Protein AF-A0A538RQJ0-F1 (afdb_monomer_lite)

Structure (mmCIF, N/CA/C/O backbone):
data_AF-A0A538RQJ0-F1
#
_entry.id   AF-A0A538RQJ0-F1
#
loop_
_atom_site.group_PDB
_atom_site.id
_atom_site.type_symbol
_atom_site.label_atom_id
_atom_site.label_alt_id
_atom_site.label_comp_id
_atom_site.label_asym_id
_atom_site.label_entity_id
_atom_site.label_seq_id
_atom_site.pdbx_PDB_ins_code
_atom_site.Cartn_x
_atom_site.Cartn_y
_atom_site.Cartn_z
_atom_site.occupancy
_atom_site.B_iso_or_equiv
_atom_site.auth_seq_id
_atom_site.auth_comp_id
_atom_site.auth_asym_id
_atom_site.auth_atom_id
_atom_site.pdbx_PDB_model_num
ATOM 1 N N . MET A 1 1 ? 18.557 16.402 2.594 1.00 47.88 1 MET A N 1
ATOM 2 C CA . MET A 1 1 ? 18.299 16.102 1.166 1.00 47.88 1 MET A CA 1
ATOM 3 C C . MET A 1 1 ? 19.485 15.383 0.516 1.00 47.88 1 MET A C 1
ATOM 5 O O . MET A 1 1 ? 19.267 14.384 -0.155 1.00 47.88 1 MET A O 1
ATOM 9 N N . GLU A 1 2 ? 20.733 15.790 0.782 1.00 45.69 2 GLU A N 1
ATOM 10 C CA . GLU A 1 2 ? 21.943 15.095 0.288 1.00 45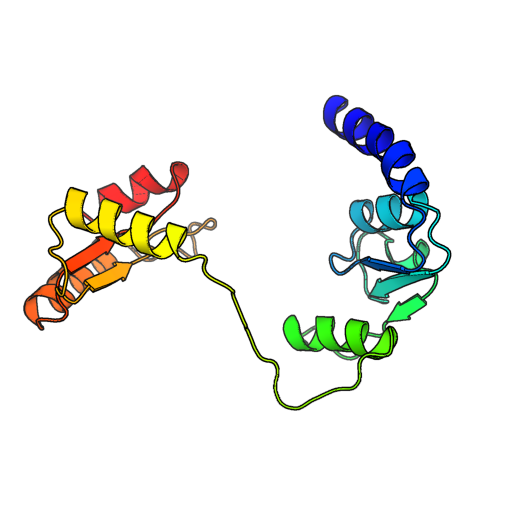.69 2 GLU A CA 1
ATOM 11 C C . GLU A 1 2 ? 22.110 13.649 0.794 1.00 45.69 2 GLU A C 1
ATOM 13 O O . GLU A 1 2 ? 22.572 12.784 0.050 1.00 45.69 2 GLU A O 1
ATOM 18 N N . SER A 1 3 ? 21.684 13.352 2.028 1.00 57.22 3 SER A N 1
ATOM 19 C CA . SER A 1 3 ? 21.732 11.992 2.592 1.00 57.22 3 SER A CA 1
ATOM 20 C C . SER A 1 3 ? 20.846 11.001 1.830 1.00 57.22 3 SER A C 1
ATOM 22 O O . SER A 1 3 ? 21.192 9.830 1.692 1.00 57.22 3 SER A O 1
ATOM 24 N N . THR A 1 4 ? 19.726 11.476 1.280 1.00 65.38 4 THR A N 1
ATOM 25 C CA . THR A 1 4 ? 18.752 10.650 0.562 1.00 65.38 4 THR A CA 1
ATOM 26 C C . THR A 1 4 ? 19.262 10.232 -0.814 1.00 65.38 4 THR A C 1
ATOM 28 O O . THR A 1 4 ? 19.028 9.098 -1.215 1.00 65.38 4 THR A O 1
ATOM 31 N N . LEU A 1 5 ? 19.976 11.113 -1.523 1.00 67.25 5 LEU A N 1
ATOM 32 C CA . LEU A 1 5 ? 20.556 10.810 -2.838 1.00 67.25 5 LEU A CA 1
ATOM 33 C C . LEU A 1 5 ? 21.787 9.905 -2.723 1.00 67.25 5 LEU A C 1
ATOM 35 O O . LEU A 1 5 ? 21.907 8.954 -3.489 1.00 67.25 5 LEU A O 1
ATOM 39 N N . LYS A 1 6 ? 22.664 10.146 -1.737 1.00 70.12 6 LYS A N 1
ATOM 40 C CA . LYS A 1 6 ? 23.825 9.277 -1.481 1.00 70.12 6 LYS A CA 1
ATOM 41 C C . LYS A 1 6 ? 23.407 7.864 -1.072 1.00 70.12 6 LYS A C 1
ATOM 43 O O . LYS A 1 6 ? 23.930 6.911 -1.634 1.00 70.12 6 LYS A O 1
ATOM 48 N N . GLY A 1 7 ? 22.428 7.731 -0.170 1.00 75.31 7 GLY A N 1
ATOM 49 C CA . GLY A 1 7 ? 21.884 6.423 0.220 1.00 75.31 7 GLY A CA 1
ATOM 50 C C . GLY A 1 7 ? 21.151 5.704 -0.919 1.00 75.31 7 GLY A C 1
ATOM 51 O O . GLY A 1 7 ? 21.161 4.482 -1.006 1.00 75.31 7 GLY A O 1
ATOM 52 N N . TRP A 1 8 ? 20.538 6.464 -1.826 1.00 74.94 8 TRP A N 1
ATOM 53 C CA . TRP A 1 8 ? 19.861 5.935 -3.010 1.00 74.94 8 TRP A CA 1
ATOM 54 C C . TRP A 1 8 ? 20.852 5.428 -4.067 1.00 74.94 8 TRP A C 1
ATOM 56 O O . TRP A 1 8 ? 20.686 4.329 -4.585 1.00 74.94 8 TRP A O 1
ATOM 66 N N . LEU A 1 9 ? 21.926 6.179 -4.333 1.00 75.12 9 LEU A N 1
ATOM 67 C CA . LEU A 1 9 ? 22.994 5.754 -5.242 1.00 75.12 9 LEU A CA 1
ATOM 68 C C . LEU A 1 9 ? 23.815 4.590 -4.675 1.00 75.12 9 LEU A C 1
ATOM 70 O O . LEU A 1 9 ? 24.226 3.718 -5.436 1.00 75.12 9 LEU A O 1
ATOM 74 N N . SER A 1 10 ? 24.027 4.530 -3.356 1.00 82.00 10 SER A N 1
ATOM 75 C CA . SER A 1 10 ? 24.782 3.431 -2.741 1.00 82.00 10 SER A CA 1
ATOM 76 C C . SER A 1 10 ? 24.089 2.074 -2.868 1.00 82.00 10 SER A C 1
ATOM 78 O O . SER A 1 10 ? 24.755 1.052 -2.772 1.00 82.00 10 SER A O 1
ATOM 80 N N . GLN A 1 11 ? 22.773 2.045 -3.104 1.00 86.00 11 GLN A N 1
ATOM 81 C CA . GLN A 1 11 ? 22.030 0.802 -3.332 1.00 86.00 11 GLN A CA 1
ATOM 82 C C . GLN A 1 11 ? 22.159 0.277 -4.768 1.00 86.00 11 GLN A C 1
ATOM 84 O O . GLN A 1 11 ? 21.868 -0.890 -5.017 1.00 86.00 11 GLN A O 1
ATOM 89 N N . VAL A 1 12 ? 22.621 1.098 -5.718 1.00 89.69 12 VAL A N 1
ATOM 90 C CA . VAL A 1 12 ? 22.726 0.704 -7.133 1.00 89.69 12 VAL A CA 1
ATOM 91 C C . VAL A 1 12 ? 23.694 -0.462 -7.324 1.00 89.69 12 VAL A C 1
ATOM 93 O O . VAL A 1 12 ? 23.410 -1.363 -8.108 1.00 89.69 12 VAL A O 1
ATOM 96 N N . SER A 1 13 ? 24.822 -0.475 -6.606 1.00 89.25 13 SER A N 1
ATOM 97 C CA . SER A 1 13 ? 25.786 -1.579 -6.680 1.00 89.25 13 SER A CA 1
ATOM 98 C C . SER A 1 13 ? 25.176 -2.896 -6.204 1.00 89.25 13 SER A C 1
ATOM 100 O O . SER A 1 13 ? 25.327 -3.906 -6.886 1.00 89.25 13 SER A O 1
ATOM 102 N N . SER A 1 14 ? 24.439 -2.876 -5.090 1.00 92.38 14 SER A N 1
ATOM 103 C CA . SER A 1 14 ? 23.715 -4.044 -4.580 1.00 92.38 14 SER A CA 1
ATOM 104 C C . SER A 1 14 ? 22.659 -4.524 -5.574 1.00 92.38 14 SER A C 1
ATOM 106 O O . SER A 1 14 ? 22.634 -5.700 -5.906 1.00 92.38 14 SER A O 1
ATOM 108 N N . LEU A 1 15 ? 21.850 -3.620 -6.134 1.00 92.75 15 LEU A N 1
ATOM 109 C CA . LEU A 1 15 ? 20.816 -3.986 -7.110 1.00 92.75 15 LEU A CA 1
ATOM 110 C C . LEU A 1 15 ? 21.393 -4.573 -8.404 1.00 92.75 15 LEU A C 1
ATOM 112 O O . LEU A 1 15 ? 20.817 -5.498 -8.966 1.00 92.75 15 LEU A O 1
ATOM 116 N N . ARG A 1 16 ? 22.539 -4.064 -8.870 1.00 94.00 16 ARG A N 1
ATOM 117 C CA . ARG A 1 16 ? 23.250 -4.634 -10.026 1.00 94.00 16 ARG A CA 1
ATOM 118 C C . ARG A 1 16 ? 23.814 -6.021 -9.745 1.00 94.00 16 ARG A C 1
ATOM 120 O O . ARG A 1 16 ? 23.900 -6.833 -10.664 1.00 94.00 16 ARG A O 1
ATOM 127 N N . ALA A 1 17 ? 24.222 -6.286 -8.505 1.00 95.06 17 ALA A N 1
ATOM 128 C CA . ALA A 1 17 ? 24.752 -7.586 -8.111 1.00 95.06 17 ALA A CA 1
ATOM 129 C C . ALA A 1 17 ? 23.680 -8.688 -8.154 1.00 95.06 17 ALA A C 1
ATOM 131 O O . ALA A 1 17 ? 24.015 -9.821 -8.488 1.00 95.06 17 ALA A O 1
ATOM 132 N N . GLU A 1 18 ? 22.412 -8.343 -7.907 1.00 95.69 18 GLU A N 1
ATOM 133 C CA . GLU A 1 18 ? 21.277 -9.278 -7.972 1.00 95.69 18 GLU A CA 1
ATOM 134 C C . GLU A 1 18 ? 20.959 -9.766 -9.395 1.00 95.69 18 GLU A C 1
ATOM 136 O O . GLU A 1 18 ? 20.382 -10.836 -9.557 1.00 95.69 18 GLU A O 1
ATOM 141 N N . ARG A 1 19 ? 21.353 -9.017 -10.440 1.00 95.25 19 ARG A N 1
ATOM 142 C CA . ARG A 1 19 ? 21.171 -9.394 -11.859 1.00 95.25 19 ARG A CA 1
ATOM 143 C C . ARG A 1 19 ? 19.724 -9.764 -12.2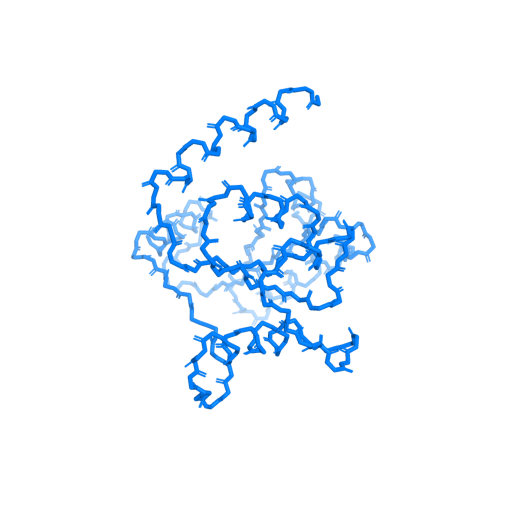21 1.00 95.25 19 ARG A C 1
ATOM 145 O O . ARG A 1 19 ? 19.471 -10.806 -12.813 1.00 95.25 19 ARG A O 1
ATOM 152 N N . PHE A 1 20 ? 18.775 -8.889 -11.899 1.00 96.62 20 PHE A N 1
ATOM 153 C CA . PHE A 1 20 ? 17.369 -9.093 -12.254 1.00 96.62 20 PHE A CA 1
ATOM 154 C C . PHE A 1 20 ? 17.156 -9.185 -13.772 1.00 96.62 20 PHE A C 1
ATOM 156 O O . PHE A 1 20 ? 17.470 -8.246 -14.506 1.00 96.62 20 PHE A O 1
ATOM 163 N N . ASP A 1 21 ? 16.515 -10.254 -14.240 1.00 96.56 21 ASP A N 1
ATOM 164 C CA . ASP A 1 21 ? 16.119 -10.394 -15.650 1.00 96.56 21 ASP A CA 1
ATOM 165 C C . ASP A 1 21 ? 14.960 -9.457 -16.037 1.00 96.56 21 ASP A C 1
ATOM 167 O O . ASP A 1 21 ? 14.825 -9.062 -17.195 1.00 96.56 21 ASP A O 1
ATOM 171 N N . LEU A 1 22 ? 14.137 -9.080 -15.054 1.00 96.88 22 LEU A N 1
ATOM 172 C CA . LEU A 1 22 ? 12.957 -8.234 -15.207 1.00 96.88 22 LEU A CA 1
ATOM 173 C C . LEU A 1 22 ? 12.809 -7.301 -14.002 1.00 96.88 22 LEU A C 1
ATOM 175 O O . LEU A 1 22 ? 12.823 -7.744 -12.854 1.00 96.88 22 LEU A O 1
ATOM 179 N N . VAL A 1 23 ? 12.555 -6.023 -14.274 1.00 97.44 23 VAL A N 1
ATOM 180 C CA . VAL A 1 23 ? 12.102 -5.046 -13.280 1.00 97.44 23 VAL A CA 1
ATOM 181 C C . VAL A 1 23 ? 10.734 -4.510 -13.678 1.00 97.44 23 VAL A C 1
ATOM 183 O O . VAL A 1 23 ? 10.499 -4.144 -14.831 1.00 97.44 23 VAL A O 1
ATOM 186 N N . VAL A 1 24 ? 9.829 -4.433 -12.703 1.00 97.75 24 VAL A N 1
ATOM 187 C CA . VAL A 1 24 ? 8.475 -3.904 -12.878 1.00 97.75 24 VAL A CA 1
ATOM 188 C C . VAL A 1 24 ? 8.306 -2.642 -12.036 1.00 97.75 24 VAL A C 1
ATOM 190 O O . VAL A 1 24 ? 8.331 -2.699 -10.809 1.00 97.75 24 VAL A O 1
ATOM 193 N N . ASP A 1 25 ? 8.110 -1.501 -12.694 1.00 97.31 25 ASP A N 1
ATOM 194 C CA . ASP A 1 25 ? 7.822 -0.220 -12.049 1.00 97.31 25 ASP A CA 1
ATOM 195 C C . ASP A 1 25 ? 6.319 0.092 -12.107 1.00 97.31 25 ASP A C 1
ATOM 197 O O . ASP A 1 25 ? 5.788 0.559 -13.118 1.00 97.31 25 ASP A O 1
ATOM 201 N N . LEU A 1 26 ? 5.635 -0.148 -10.986 1.00 96.44 26 LEU A N 1
ATOM 202 C CA . LEU A 1 26 ? 4.215 0.174 -10.804 1.00 96.44 26 LEU A CA 1
ATOM 203 C C . LEU A 1 26 ? 3.977 1.585 -10.242 1.00 96.44 26 LEU A C 1
ATOM 205 O O . LEU A 1 26 ? 2.827 2.017 -10.135 1.00 96.44 26 LEU A O 1
ATOM 209 N N . GLN A 1 27 ? 5.036 2.307 -9.868 1.00 95.69 27 GLN A N 1
ATOM 210 C CA . GLN A 1 27 ? 4.934 3.651 -9.307 1.00 95.69 27 GLN A CA 1
ATOM 211 C C . GLN A 1 27 ? 4.851 4.705 -10.415 1.00 95.69 27 GLN A C 1
ATOM 213 O O . GLN A 1 27 ? 4.067 5.650 -10.301 1.00 95.69 27 GLN A O 1
ATOM 218 N N . GLY A 1 28 ? 5.622 4.537 -11.493 1.00 94.62 28 GLY A N 1
ATOM 219 C CA . GLY A 1 28 ? 5.546 5.430 -12.649 1.00 94.62 28 GLY A CA 1
ATOM 220 C C . GLY A 1 28 ? 6.075 6.837 -12.370 1.00 94.62 28 GLY A C 1
ATOM 221 O O . GLY A 1 28 ? 5.489 7.803 -12.858 1.00 94.62 28 GLY A O 1
ATOM 222 N N . LEU A 1 29 ? 7.122 6.976 -11.550 1.00 96.75 29 LEU A N 1
ATOM 223 C CA . LEU A 1 29 ? 7.769 8.254 -11.223 1.00 96.75 29 LEU A CA 1
ATOM 224 C C . LEU A 1 29 ? 9.252 8.222 -11.609 1.00 96.75 29 LEU A C 1
ATOM 226 O O . LEU A 1 29 ? 9.833 7.152 -11.785 1.00 96.75 29 LEU A O 1
ATOM 230 N N . PHE A 1 30 ? 9.892 9.390 -11.724 1.00 95.50 30 PHE A N 1
ATOM 231 C CA . PHE A 1 30 ? 11.293 9.479 -12.154 1.00 95.50 30 PHE A CA 1
ATOM 232 C C . PHE A 1 30 ? 12.199 8.617 -11.277 1.00 95.50 30 PHE A C 1
ATOM 234 O O . PHE A 1 30 ? 13.016 7.842 -11.766 1.00 95.50 30 PHE A O 1
ATOM 241 N N . ARG A 1 31 ? 12.024 8.730 -9.955 1.00 92.94 31 ARG A N 1
ATOM 242 C CA . ARG A 1 31 ? 12.889 8.055 -8.988 1.00 92.94 31 ARG A CA 1
ATOM 243 C C . ARG A 1 31 ? 12.798 6.533 -9.089 1.00 92.94 31 ARG A C 1
ATOM 245 O O . ARG A 1 31 ? 13.837 5.886 -9.023 1.00 92.94 31 ARG A O 1
ATOM 252 N N . SER A 1 32 ? 11.599 5.967 -9.225 1.00 94.25 32 SER A N 1
ATOM 253 C CA . SER A 1 32 ? 11.418 4.513 -9.340 1.00 94.25 32 SER A CA 1
ATOM 254 C C . SER A 1 32 ? 12.013 3.993 -10.646 1.00 94.25 32 SER A C 1
ATOM 256 O O . SER A 1 32 ? 12.794 3.041 -10.637 1.00 94.25 32 SER A O 1
ATOM 258 N N . ALA A 1 33 ? 11.739 4.695 -11.745 1.00 96.12 33 ALA A N 1
ATOM 259 C CA . ALA A 1 33 ? 12.212 4.341 -13.072 1.00 96.12 33 ALA A CA 1
ATOM 260 C C . ALA A 1 33 ? 13.742 4.431 -13.191 1.00 96.12 33 ALA A C 1
ATOM 262 O O . ALA A 1 33 ? 14.378 3.542 -13.758 1.00 96.12 33 ALA A O 1
ATOM 263 N N . ALA A 1 34 ? 14.347 5.457 -12.587 1.00 94.88 34 ALA A N 1
ATOM 264 C CA . ALA A 1 34 ? 15.793 5.627 -12.550 1.00 94.88 34 ALA A CA 1
ATOM 265 C C . ALA A 1 34 ? 16.491 4.517 -11.744 1.00 94.88 34 ALA A C 1
ATOM 267 O O . ALA A 1 34 ? 17.489 3.986 -12.224 1.00 94.88 34 ALA A O 1
ATOM 268 N N . ILE A 1 35 ? 15.967 4.101 -10.576 1.00 93.50 35 ILE A N 1
ATOM 269 C CA . ILE A 1 35 ? 16.515 2.925 -9.858 1.00 93.50 35 ILE A CA 1
ATOM 270 C C . ILE A 1 35 ? 16.408 1.682 -10.733 1.00 93.50 35 ILE A C 1
ATOM 272 O O . ILE A 1 35 ? 17.383 0.947 -10.875 1.00 93.50 35 ILE A O 1
ATOM 276 N N . GLY A 1 36 ? 15.224 1.448 -11.306 1.00 94.69 36 GLY A N 1
ATOM 277 C CA . GLY A 1 36 ? 14.966 0.274 -12.130 1.00 94.69 36 GLY A CA 1
ATOM 278 C C . GLY A 1 36 ? 15.937 0.187 -13.303 1.00 94.69 36 GLY A C 1
ATOM 279 O O . GLY A 1 36 ? 16.509 -0.868 -13.545 1.00 94.69 36 GLY A O 1
ATOM 280 N N . SER A 1 37 ? 16.211 1.307 -13.970 1.00 95.44 37 SER A N 1
ATOM 281 C CA . SER A 1 37 ? 17.185 1.370 -15.064 1.00 95.44 37 SER A CA 1
ATOM 282 C C . SER A 1 37 ? 18.620 1.165 -14.568 1.00 95.44 37 SER A C 1
ATOM 284 O O . SER A 1 37 ? 19.391 0.406 -15.157 1.00 95.44 37 SER A O 1
ATOM 286 N N . LEU A 1 38 ? 18.979 1.777 -13.435 1.00 95.12 38 LEU A N 1
ATOM 287 C CA . LEU A 1 38 ? 20.308 1.642 -12.840 1.00 95.12 38 LEU A CA 1
ATOM 288 C C . LEU A 1 38 ? 20.598 0.234 -12.305 1.00 95.12 38 LEU A C 1
ATOM 290 O O . LEU A 1 38 ? 21.776 -0.108 -12.194 1.00 95.12 38 LEU A O 1
ATOM 294 N N . SER A 1 39 ? 19.575 -0.589 -12.046 1.00 94.69 39 SER A N 1
ATOM 295 C CA . SER A 1 39 ? 19.733 -2.007 -11.685 1.00 94.69 39 SER A CA 1
ATOM 296 C C . SER A 1 39 ? 20.454 -2.830 -12.760 1.00 94.69 39 SER A C 1
ATOM 298 O O . SER A 1 39 ? 21.002 -3.882 -12.455 1.00 94.69 39 SER A O 1
ATOM 300 N N . GLY A 1 40 ? 20.493 -2.352 -14.011 1.00 93.75 40 GLY A N 1
ATOM 301 C CA . GLY A 1 40 ? 21.118 -3.064 -15.126 1.00 93.75 40 GLY A CA 1
ATOM 302 C C . GLY A 1 40 ? 20.265 -4.193 -15.708 1.00 93.75 40 GLY A C 1
ATOM 303 O O . GLY A 1 40 ? 20.756 -4.926 -16.563 1.00 93.75 40 GLY A O 1
ATOM 304 N N . SER A 1 41 ? 19.008 -4.330 -15.276 1.00 96.06 41 SER A N 1
ATOM 305 C CA . SER A 1 41 ? 18.074 -5.293 -15.857 1.00 96.06 41 SER A CA 1
ATOM 306 C C . SER A 1 41 ? 17.835 -5.014 -17.349 1.00 96.06 41 SER A C 1
ATOM 308 O O . SER A 1 41 ? 17.611 -3.855 -17.718 1.00 96.06 41 SER A O 1
ATOM 310 N N . PRO A 1 42 ? 17.846 -6.039 -18.224 1.00 94.44 42 PRO A N 1
ATOM 311 C CA . PRO A 1 42 ? 17.612 -5.850 -19.656 1.00 94.44 42 PRO A CA 1
ATOM 312 C C . PRO A 1 42 ? 16.164 -5.439 -19.962 1.00 94.44 42 PRO A C 1
ATOM 314 O O . PRO A 1 42 ? 15.898 -4.768 -20.966 1.00 94.44 42 PRO A O 1
ATOM 317 N N . LEU A 1 43 ? 15.219 -5.813 -19.094 1.00 97.00 43 LEU A N 1
ATOM 318 C CA . LEU A 1 43 ? 13.800 -5.557 -19.277 1.00 97.00 43 LEU A CA 1
ATOM 319 C C . LEU A 1 43 ? 13.236 -4.773 -18.092 1.00 97.00 43 LEU A C 1
ATOM 321 O O . LEU A 1 43 ? 12.891 -5.335 -17.058 1.00 97.00 43 LEU A O 1
ATOM 325 N N . LEU A 1 44 ? 13.074 -3.464 -18.281 1.00 97.81 44 LEU A N 1
ATOM 326 C CA . LEU A 1 44 ? 12.327 -2.608 -17.364 1.00 97.81 44 LEU A CA 1
ATOM 327 C C . LEU A 1 44 ? 10.944 -2.298 -17.946 1.00 97.81 44 LEU A C 1
ATOM 329 O O . LEU A 1 44 ? 10.831 -1.706 -19.025 1.00 97.81 44 LEU A O 1
ATOM 333 N N . VAL A 1 45 ? 9.897 -2.688 -17.223 1.00 98.25 45 VAL A N 1
ATOM 334 C CA . VAL A 1 45 ? 8.497 -2.533 -17.631 1.00 98.25 45 VAL A CA 1
ATOM 335 C C . VAL A 1 45 ? 7.799 -1.521 -16.735 1.00 98.25 45 VAL A C 1
ATOM 337 O O . VAL A 1 45 ? 7.880 -1.613 -15.514 1.00 98.25 45 VAL A O 1
ATOM 340 N N . GLY A 1 46 ? 7.067 -0.587 -17.333 1.00 97.69 46 GLY A N 1
ATOM 341 C CA . GLY A 1 46 ? 6.261 0.382 -16.593 1.00 97.69 46 GLY A CA 1
ATOM 342 C C . GLY A 1 46 ? 5.196 1.037 -17.463 1.00 97.69 46 GLY A C 1
ATOM 343 O O . GLY A 1 46 ? 5.041 0.714 -18.644 1.00 97.69 46 GLY A O 1
ATOM 344 N N . PHE A 1 47 ? 4.432 1.959 -16.888 1.00 97.44 47 PHE A N 1
ATOM 345 C CA . PHE A 1 47 ? 3.312 2.598 -17.579 1.00 97.44 47 PHE A CA 1
ATOM 346 C C . PHE A 1 47 ? 3.755 3.590 -18.659 1.00 97.44 47 PHE A C 1
ATOM 348 O O . PHE A 1 47 ? 4.624 4.430 -18.434 1.00 97.44 47 PHE A O 1
ATOM 355 N N . ALA A 1 48 ? 3.105 3.555 -19.824 1.00 96.38 48 ALA A N 1
ATOM 356 C CA . ALA A 1 48 ? 3.355 4.504 -20.910 1.00 96.38 48 ALA A CA 1
ATOM 357 C C . ALA A 1 48 ? 2.990 5.948 -20.529 1.00 96.38 48 ALA A C 1
ATOM 359 O O . ALA A 1 48 ? 3.637 6.884 -20.988 1.00 96.38 48 ALA A O 1
ATOM 360 N N . ASN A 1 49 ? 1.985 6.120 -19.667 1.00 94.75 49 ASN A N 1
ATOM 361 C CA . ASN A 1 49 ? 1.571 7.405 -19.100 1.00 94.75 49 ASN A CA 1
ATOM 362 C C . ASN A 1 49 ? 2.224 7.691 -17.732 1.00 94.75 49 ASN A C 1
ATOM 364 O O . ASN A 1 49 ? 1.667 8.436 -16.924 1.00 94.75 49 ASN A O 1
ATOM 368 N N . GLY A 1 50 ? 3.385 7.085 -17.455 1.00 92.12 50 GLY A N 1
ATOM 369 C CA . GLY A 1 50 ? 4.191 7.401 -16.279 1.00 92.12 50 GLY A CA 1
ATOM 370 C C . GLY A 1 50 ? 4.511 8.898 -16.193 1.00 92.12 50 GLY A C 1
ATOM 371 O O . GLY A 1 50 ? 4.619 9.603 -17.198 1.00 92.12 50 GLY A O 1
ATOM 372 N N . ARG A 1 51 ? 4.646 9.404 -14.970 1.00 94.50 51 ARG A N 1
ATOM 373 C CA . ARG A 1 51 ? 4.878 10.822 -14.676 1.00 94.50 51 ARG A CA 1
ATOM 374 C C . ARG A 1 51 ? 6.372 11.104 -14.536 1.00 94.50 51 ARG A C 1
ATOM 376 O O . ARG A 1 51 ? 7.188 10.188 -14.455 1.00 94.50 51 ARG A O 1
ATOM 383 N N . GLU A 1 52 ? 6.725 12.389 -14.510 1.00 96.38 52 GLU A N 1
ATOM 384 C CA . GLU A 1 52 ? 8.103 12.860 -14.285 1.00 96.38 52 GLU A CA 1
ATOM 385 C C . GLU A 1 52 ? 9.123 12.302 -15.303 1.00 96.38 52 GLU A C 1
ATOM 387 O O . GLU A 1 52 ? 10.292 12.112 -14.991 1.00 96.38 52 GLU A O 1
ATOM 392 N N . GLY A 1 53 ? 8.684 11.991 -16.528 1.00 95.44 53 GLY A N 1
ATOM 393 C CA . GLY A 1 53 ? 9.561 11.433 -17.566 1.00 95.44 53 GLY A CA 1
ATOM 394 C C . GLY A 1 53 ? 9.959 9.968 -17.352 1.00 95.44 53 GLY A C 1
ATOM 395 O O . GLY A 1 53 ? 10.756 9.440 -18.124 1.00 95.44 53 GLY A O 1
ATOM 396 N N . SER A 1 54 ? 9.376 9.278 -16.364 1.00 96.88 54 SER A N 1
ATOM 397 C CA . SER A 1 54 ? 9.622 7.851 -16.112 1.00 96.88 54 SER A CA 1
ATOM 398 C C . SER A 1 54 ? 9.522 6.929 -17.340 1.00 96.88 54 SER A C 1
ATOM 400 O O . SER A 1 54 ? 10.364 6.033 -17.443 1.00 96.88 54 SER A O 1
ATOM 402 N N . PRO A 1 55 ? 8.628 7.147 -18.336 1.00 97.19 55 PRO A N 1
ATOM 403 C CA . PRO A 1 55 ? 8.557 6.271 -19.506 1.00 97.19 55 PRO A CA 1
ATOM 404 C C . PRO A 1 55 ? 9.842 6.219 -20.339 1.00 97.19 55 PRO A C 1
ATOM 406 O O . PRO A 1 55 ? 10.050 5.257 -21.081 1.00 97.19 55 PRO A O 1
ATOM 409 N N . TRP A 1 56 ? 10.715 7.225 -20.245 1.00 97.00 56 TRP A N 1
ATOM 410 C CA . TRP A 1 56 ? 11.983 7.250 -20.979 1.00 97.00 56 TRP A CA 1
ATOM 411 C C . TRP A 1 56 ? 12.996 6.214 -20.496 1.00 97.00 56 TRP A C 1
ATOM 413 O O . TRP A 1 56 ? 13.878 5.846 -21.263 1.00 97.00 56 TRP A O 1
ATOM 423 N N . PHE A 1 57 ? 12.838 5.699 -19.279 1.00 96.81 57 PHE A N 1
ATOM 424 C CA . PHE A 1 57 ? 13.706 4.658 -18.733 1.00 96.81 57 PHE A CA 1
ATOM 425 C C . PHE A 1 57 ? 13.255 3.244 -19.118 1.00 96.81 57 PHE A C 1
ATOM 427 O O . PHE A 1 57 ? 14.047 2.310 -19.043 1.00 96.81 57 PHE A O 1
ATOM 434 N N . TYR A 1 58 ? 11.987 3.062 -19.494 1.00 97.75 58 TYR A N 1
ATOM 435 C CA . TYR A 1 58 ? 11.396 1.737 -19.669 1.00 97.75 58 TYR A CA 1
ATOM 436 C C . TYR A 1 58 ? 11.758 1.120 -21.020 1.00 97.75 58 TYR A C 1
ATOM 438 O O . TYR A 1 58 ? 11.444 1.691 -22.067 1.00 97.75 58 TYR A O 1
ATOM 446 N N . SER A 1 59 ? 12.313 -0.096 -20.992 1.00 96.69 59 SER A N 1
ATOM 447 C CA . SER A 1 59 ? 12.483 -0.946 -22.177 1.00 96.69 59 SER A CA 1
ATOM 448 C C . SER A 1 59 ? 11.129 -1.311 -22.791 1.00 96.69 59 SER A C 1
ATOM 450 O O . SER A 1 59 ? 10.996 -1.410 -24.009 1.00 96.69 59 SER A O 1
ATOM 452 N N . ARG A 1 60 ? 10.098 -1.492 -21.952 1.00 97.44 60 ARG A N 1
ATOM 453 C CA . ARG A 1 60 ? 8.730 -1.777 -22.394 1.00 97.44 60 ARG A CA 1
ATOM 454 C C . ARG A 1 60 ? 7.718 -0.9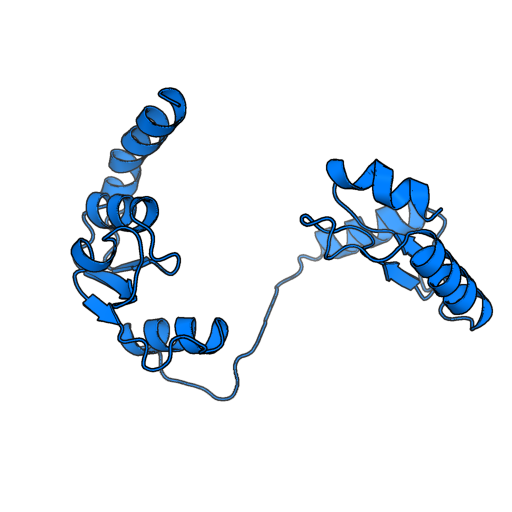04 -21.669 1.00 97.44 60 ARG A C 1
ATOM 456 O O . ARG A 1 60 ? 7.615 -0.911 -20.446 1.00 97.44 60 ARG A O 1
ATOM 463 N N . ARG A 1 61 ? 6.918 -0.190 -22.454 1.00 97.94 61 ARG A N 1
ATOM 464 C CA . ARG A 1 61 ? 5.858 0.691 -21.962 1.00 97.94 61 ARG A CA 1
ATOM 465 C C . ARG A 1 61 ? 4.511 0.001 -22.106 1.00 97.94 61 ARG A C 1
ATOM 467 O O . ARG A 1 61 ? 4.159 -0.449 -23.193 1.00 97.94 61 ARG A O 1
ATOM 474 N N . VAL A 1 62 ? 3.762 -0.065 -21.017 1.00 97.31 62 VAL A N 1
ATOM 475 C CA . VAL A 1 62 ? 2.421 -0.646 -20.985 1.00 97.31 62 VAL A CA 1
ATOM 476 C C . VAL A 1 62 ? 1.405 0.469 -21.230 1.00 97.31 62 VAL A C 1
ATOM 478 O O . VAL A 1 62 ? 1.354 1.412 -20.434 1.00 97.31 62 VAL A O 1
ATOM 481 N N . PRO A 1 63 ? 0.628 0.421 -22.327 1.00 96.06 63 PRO A N 1
ATOM 482 C CA . PRO A 1 63 ? -0.387 1.428 -22.595 1.00 96.06 63 PRO A CA 1
ATOM 483 C C . PRO A 1 63 ? -1.479 1.368 -21.527 1.00 96.06 63 PRO A C 1
ATOM 485 O O . PRO A 1 63 ? -1.912 0.288 -21.134 1.00 96.06 63 PRO A O 1
ATOM 488 N N . VAL A 1 64 ? -1.934 2.537 -21.082 1.00 93.94 64 VAL A N 1
ATOM 489 C CA . VAL A 1 64 ? -3.063 2.681 -20.158 1.00 93.94 64 VAL A CA 1
ATOM 490 C C . VAL A 1 64 ? -4.194 3.350 -20.943 1.00 93.94 64 VAL A C 1
ATOM 492 O O . VAL A 1 64 ? -4.100 4.550 -21.199 1.00 93.94 64 VAL A O 1
ATOM 495 N N . PRO A 1 65 ? -5.219 2.595 -21.387 1.00 89.50 65 PRO A N 1
ATOM 496 C CA . PRO A 1 65 ? -6.221 3.098 -22.332 1.00 89.50 65 PRO A CA 1
ATOM 497 C C . PRO A 1 65 ? -7.069 4.249 -21.788 1.00 89.50 65 PRO A C 1
ATOM 499 O O . PRO A 1 65 ? -7.515 5.103 -22.547 1.00 89.50 65 PRO A O 1
ATOM 502 N N . GLN A 1 66 ? -7.308 4.257 -20.475 1.00 90.31 66 GLN A N 1
ATOM 503 C CA . GLN A 1 66 ? -8.179 5.211 -19.797 1.00 90.31 66 GLN A CA 1
ATOM 504 C C . GLN A 1 66 ? -7.466 5.770 -18.565 1.00 90.31 66 GLN A C 1
ATOM 506 O O . GLN A 1 66 ? -6.943 5.014 -17.747 1.00 90.31 66 GLN A O 1
ATOM 511 N N . LEU A 1 67 ? -7.460 7.096 -18.419 1.00 83.62 67 LEU A N 1
ATOM 512 C CA . LEU A 1 67 ? -6.832 7.780 -17.280 1.00 83.62 67 LEU A CA 1
ATOM 513 C C . LEU A 1 67 ? -7.518 7.457 -15.945 1.00 83.62 67 LEU A C 1
ATOM 515 O O . LEU A 1 67 ? -6.841 7.366 -14.924 1.00 83.62 67 LEU A O 1
ATOM 519 N N . GLU A 1 68 ? -8.834 7.247 -15.967 1.00 89.25 68 GLU A N 1
ATOM 520 C CA . GLU A 1 68 ? -9.673 6.984 -14.788 1.00 89.25 68 GLU A CA 1
ATOM 521 C C . GLU A 1 68 ? -9.776 5.493 -14.430 1.00 89.25 68 GLU A C 1
ATOM 523 O O . GLU A 1 68 ? -10.555 5.105 -13.563 1.00 89.25 68 GLU A O 1
ATOM 528 N N . MET A 1 69 ? -8.984 4.643 -15.087 1.00 91.75 69 MET A N 1
ATOM 529 C CA . MET A 1 69 ? -8.968 3.208 -14.826 1.00 91.75 69 MET A CA 1
ATOM 530 C C . MET A 1 69 ? -8.634 2.910 -13.359 1.00 91.75 69 MET A C 1
ATOM 532 O O . MET A 1 69 ? -7.721 3.504 -12.772 1.00 91.75 69 MET A O 1
ATOM 536 N N . HIS A 1 70 ? -9.343 1.938 -12.783 1.00 91.44 70 HIS A N 1
ATOM 537 C CA . HIS A 1 70 ? -9.095 1.485 -11.423 1.00 91.44 70 HIS A CA 1
ATOM 538 C C . HIS A 1 70 ? -7.652 0.975 -11.272 1.00 91.44 70 HIS A C 1
ATOM 540 O O . HIS A 1 70 ? -7.088 0.345 -12.170 1.00 91.44 70 HIS A O 1
ATOM 546 N N . ALA A 1 71 ? -7.028 1.247 -10.122 1.00 91.38 71 ALA A N 1
ATOM 547 C CA . ALA A 1 71 ? -5.604 0.965 -9.922 1.00 91.38 71 ALA A CA 1
ATOM 548 C C . ALA A 1 71 ? -5.260 -0.524 -10.105 1.00 91.38 71 ALA A C 1
ATOM 550 O O . ALA A 1 71 ? -4.202 -0.841 -10.643 1.00 91.38 71 ALA A O 1
ATOM 551 N N . VAL A 1 72 ? -6.165 -1.418 -9.696 1.00 92.50 72 VAL A N 1
ATOM 552 C CA . VAL A 1 72 ? -6.000 -2.875 -9.830 1.00 92.50 72 VAL A CA 1
ATOM 553 C C . VAL A 1 72 ? -5.945 -3.284 -11.298 1.00 92.50 72 VAL A C 1
ATOM 555 O O . VAL A 1 72 ? -4.974 -3.915 -11.705 1.00 92.50 72 VAL A O 1
ATOM 558 N N . ASP A 1 73 ? -6.907 -2.846 -12.109 1.00 91.69 73 ASP A N 1
ATOM 559 C CA . ASP A 1 73 ? -6.950 -3.149 -13.545 1.00 91.69 73 ASP A CA 1
ATOM 560 C C . ASP A 1 73 ? -5.706 -2.610 -14.249 1.00 91.69 73 ASP A C 1
ATOM 562 O O . ASP A 1 73 ? -5.088 -3.281 -15.077 1.00 91.69 73 ASP A O 1
ATOM 566 N N . ARG A 1 74 ? -5.261 -1.420 -13.835 1.00 92.81 74 ARG A N 1
ATOM 567 C CA . ARG A 1 74 ? -4.026 -0.824 -14.333 1.00 92.81 74 ARG A CA 1
ATOM 568 C C . ARG A 1 74 ? -2.807 -1.699 -14.022 1.00 92.81 74 ARG A C 1
ATOM 570 O O . ARG A 1 74 ? -1.962 -1.882 -14.894 1.00 92.81 74 ARG A O 1
ATOM 577 N N . TYR A 1 75 ? -2.699 -2.266 -12.820 1.00 93.88 75 TYR A N 1
ATOM 578 C CA . TYR A 1 75 ? -1.619 -3.204 -12.485 1.00 93.88 75 TYR A CA 1
ATOM 579 C C . TYR A 1 75 ? -1.721 -4.518 -13.272 1.00 93.88 75 TYR A C 1
ATOM 581 O O . TYR A 1 75 ? -0.696 -5.049 -13.704 1.00 93.88 75 TYR A O 1
ATOM 589 N N . LEU A 1 76 ? -2.934 -5.005 -13.540 1.00 93.12 76 LEU A N 1
ATOM 590 C CA . LEU A 1 76 ? -3.151 -6.217 -14.333 1.00 93.12 76 LEU A CA 1
ATOM 591 C C . LEU A 1 76 ? -2.710 -6.062 -15.792 1.00 93.12 76 LEU A C 1
ATOM 593 O O . LEU A 1 76 ? -2.196 -7.018 -16.371 1.00 93.12 76 LEU A O 1
ATOM 597 N N . LEU A 1 77 ? -2.788 -4.858 -16.370 1.00 93.75 77 LEU A N 1
ATOM 598 C CA . LEU A 1 77 ? -2.195 -4.587 -17.687 1.00 93.75 77 LEU A CA 1
ATOM 599 C C . LEU A 1 77 ? -0.685 -4.863 -17.704 1.00 93.75 77 LEU A C 1
ATOM 601 O O . LEU A 1 77 ? -0.161 -5.381 -18.692 1.00 93.75 77 LEU A O 1
ATOM 605 N N . VAL A 1 78 ? 0.020 -4.541 -16.615 1.00 95.31 78 VAL A N 1
ATOM 606 C CA . VAL A 1 78 ? 1.461 -4.802 -16.491 1.00 95.31 78 VAL A CA 1
ATOM 607 C C . VAL A 1 78 ? 1.728 -6.288 -16.302 1.00 95.31 78 VAL A C 1
ATOM 609 O O . VAL A 1 78 ? 2.604 -6.822 -16.978 1.00 95.31 78 VAL A O 1
ATOM 612 N N . ALA A 1 79 ? 0.939 -6.967 -15.464 1.00 93.62 79 ALA A N 1
ATOM 613 C CA . ALA A 1 79 ? 1.017 -8.419 -15.297 1.00 93.62 79 ALA A CA 1
ATOM 614 C C . ALA A 1 79 ? 0.838 -9.146 -16.645 1.00 93.62 79 ALA A C 1
ATOM 616 O O . ALA A 1 79 ? 1.670 -9.966 -17.033 1.00 93.62 79 ALA A O 1
ATOM 617 N N . LYS A 1 80 ? -0.188 -8.770 -17.416 1.00 92.94 80 LYS A N 1
ATOM 618 C CA . LYS A 1 80 ? -0.432 -9.286 -18.769 1.00 92.94 80 LYS A CA 1
ATOM 619 C C . LYS A 1 80 ? 0.720 -8.972 -19.718 1.00 92.94 80 LYS A C 1
ATOM 621 O O . LYS A 1 80 ? 1.124 -9.823 -20.508 1.00 92.94 80 LYS A O 1
ATOM 626 N N . ALA A 1 81 ? 1.287 -7.767 -19.638 1.00 93.25 81 ALA A N 1
ATOM 627 C CA . ALA A 1 81 ? 2.440 -7.406 -20.451 1.00 93.25 81 ALA A CA 1
ATOM 628 C C . ALA A 1 81 ? 3.639 -8.324 -20.168 1.00 93.25 81 ALA A C 1
ATOM 630 O O . ALA A 1 81 ? 4.303 -8.739 -21.113 1.00 93.25 81 ALA A O 1
ATOM 631 N N . VAL A 1 82 ? 3.893 -8.709 -18.917 1.00 94.19 82 VAL A N 1
ATOM 632 C CA . VAL A 1 82 ? 5.002 -9.618 -18.568 1.00 94.19 82 VAL A CA 1
ATOM 633 C C . VAL A 1 82 ? 4.672 -11.108 -18.740 1.00 94.19 82 VAL A C 1
ATOM 635 O O . VAL A 1 82 ? 5.492 -11.950 -18.394 1.00 94.19 82 VAL A O 1
ATOM 638 N N . GLY A 1 83 ? 3.517 -11.440 -19.328 1.00 92.56 83 GLY A N 1
ATOM 639 C CA . GLY A 1 83 ? 3.155 -12.810 -19.705 1.00 92.56 83 GLY A CA 1
ATOM 640 C C . GLY A 1 83 ? 2.263 -13.544 -18.705 1.00 92.56 83 GLY A C 1
ATOM 641 O O . GLY A 1 83 ? 2.054 -14.745 -18.867 1.00 92.56 83 GLY A O 1
ATOM 642 N N . ALA A 1 84 ? 1.714 -12.859 -17.696 1.00 91.44 84 ALA A N 1
ATOM 643 C CA . ALA A 1 84 ? 0.708 -13.467 -16.834 1.00 91.44 84 ALA A CA 1
ATOM 644 C C . ALA A 1 84 ? -0.555 -13.798 -17.644 1.00 91.44 84 ALA A C 1
ATOM 646 O O . ALA A 1 84 ? -1.055 -12.972 -18.414 1.00 91.44 84 ALA A O 1
ATOM 647 N N . VAL A 1 85 ? -1.071 -15.010 -17.450 1.00 85.31 85 VAL A N 1
ATOM 648 C CA . VAL A 1 85 ? -2.359 -15.430 -18.001 1.00 85.31 85 VAL A CA 1
ATOM 649 C C . VAL A 1 85 ? -3.445 -14.955 -17.048 1.00 85.31 85 VAL A C 1
ATOM 651 O O . VAL A 1 85 ? -3.387 -15.210 -15.848 1.00 85.31 85 VAL A O 1
ATOM 654 N N . GLU A 1 86 ? -4.414 -14.226 -17.585 1.00 75.94 86 GLU A N 1
ATOM 655 C CA . GLU A 1 86 ? -5.539 -13.714 -16.813 1.00 75.94 86 GLU A CA 1
ATOM 656 C C . GLU A 1 86 ? -6.416 -14.877 -16.337 1.00 75.94 86 GLU A C 1
ATOM 658 O O . GLU A 1 86 ? -6.836 -15.717 -17.136 1.00 75.94 86 GLU A O 1
ATOM 663 N N . SER A 1 87 ? -6.681 -14.937 -15.032 1.00 67.81 87 SER A N 1
ATOM 664 C CA . SER A 1 87 ? -7.522 -15.970 -14.431 1.00 67.81 87 SER A CA 1
ATOM 665 C C . SER A 1 87 ? -8.577 -15.331 -13.536 1.00 67.81 87 SER A C 1
ATOM 667 O O . SER A 1 87 ? -8.291 -14.965 -12.399 1.00 67.81 87 SER A O 1
ATOM 669 N N . GLY A 1 88 ? -9.802 -15.227 -14.051 1.00 79.56 88 GLY A N 1
ATOM 670 C CA . GLY A 1 88 ? -10.967 -14.793 -13.281 1.00 79.56 88 GLY A CA 1
ATOM 671 C C . GLY A 1 88 ? -10.886 -13.359 -12.748 1.00 79.56 88 GLY A C 1
ATOM 672 O O . GLY A 1 88 ? -10.142 -12.521 -13.253 1.00 79.56 88 GLY A O 1
ATOM 673 N N . ALA A 1 89 ? -11.714 -13.076 -11.742 1.00 85.25 89 ALA A N 1
ATOM 674 C CA . ALA A 1 89 ? -11.734 -11.779 -11.078 1.00 85.25 89 ALA A CA 1
ATOM 675 C C . ALA A 1 89 ? -10.491 -11.597 -10.182 1.00 85.25 89 ALA A C 1
ATOM 677 O O . ALA A 1 89 ? -9.978 -12.585 -9.652 1.00 85.25 89 ALA A O 1
ATOM 678 N N . PRO A 1 90 ? -10.019 -10.356 -9.959 1.00 86.62 90 PRO A N 1
ATOM 679 C CA . PRO A 1 90 ? -8.880 -10.107 -9.083 1.00 86.62 90 PRO A CA 1
ATOM 680 C C . PRO A 1 90 ? -9.176 -10.561 -7.649 1.00 86.62 90 PRO A C 1
ATOM 682 O O . PRO A 1 90 ? -10.190 -10.180 -7.065 1.00 86.62 90 PRO A O 1
ATOM 685 N N . GLU A 1 91 ? -8.263 -11.331 -7.062 1.00 87.62 91 GLU A N 1
ATOM 686 C CA . GLU A 1 91 ? -8.354 -11.765 -5.669 1.00 87.62 91 GLU A CA 1
ATOM 687 C C . GLU A 1 91 ? -7.332 -11.034 -4.794 1.00 87.62 91 GLU A C 1
ATOM 689 O O . GLU A 1 91 ? -6.146 -10.950 -5.121 1.00 87.62 91 GLU A O 1
ATOM 694 N N . PHE A 1 92 ? -7.772 -10.549 -3.632 1.00 88.81 92 PHE A N 1
ATOM 695 C CA . PHE A 1 92 ? -6.917 -9.865 -2.662 1.00 88.81 92 PHE A CA 1
ATOM 696 C C . PHE A 1 92 ? -6.573 -10.818 -1.523 1.00 88.81 92 PHE A C 1
ATOM 698 O O . PHE A 1 92 ? -7.275 -10.892 -0.516 1.00 88.81 92 PHE A O 1
ATOM 705 N N . ARG A 1 93 ? -5.495 -11.586 -1.697 1.00 87.75 93 ARG A N 1
ATOM 706 C CA . ARG A 1 93 ? -5.020 -12.528 -0.678 1.00 87.75 93 ARG A CA 1
ATOM 707 C C . ARG A 1 93 ? -3.938 -11.879 0.176 1.00 87.75 93 ARG A C 1
ATOM 709 O O . ARG A 1 93 ? -2.907 -11.457 -0.340 1.00 87.75 93 ARG A O 1
ATOM 716 N N . PHE A 1 94 ? -4.153 -11.856 1.485 1.00 89.50 94 PHE A N 1
ATOM 717 C CA . PHE A 1 94 ? -3.141 -11.486 2.467 1.00 89.50 94 PHE A CA 1
ATOM 718 C C . PHE A 1 94 ? -2.884 -12.693 3.370 1.00 89.50 94 PHE A C 1
ATOM 720 O O . PHE A 1 94 ? -3.820 -13.256 3.936 1.00 89.50 94 PHE A O 1
ATOM 727 N N . ARG A 1 95 ? -1.625 -13.137 3.468 1.00 92.56 95 ARG A N 1
ATOM 728 C CA . ARG A 1 95 ? -1.253 -14.201 4.405 1.00 92.56 95 ARG A CA 1
ATOM 729 C C . ARG A 1 95 ? -0.980 -13.558 5.754 1.00 92.56 95 ARG A C 1
ATOM 731 O O . ARG A 1 95 ? 0.000 -12.834 5.879 1.00 92.56 95 ARG A O 1
ATOM 738 N N . ILE A 1 96 ? -1.816 -13.870 6.736 1.00 93.69 96 ILE A N 1
ATOM 739 C CA . ILE A 1 96 ? -1.637 -13.448 8.125 1.00 93.69 96 ILE A CA 1
ATOM 740 C C . ILE A 1 96 ? -0.935 -14.598 8.864 1.00 93.69 96 ILE A C 1
ATOM 742 O O . ILE A 1 96 ? -1.491 -15.699 8.927 1.00 93.69 96 ILE A O 1
ATOM 746 N N . PRO A 1 97 ? 0.309 -14.418 9.340 1.00 95.50 97 PRO A N 1
ATOM 747 C CA . PRO A 1 97 ? 0.984 -15.386 10.198 1.00 95.50 97 PRO A CA 1
ATOM 748 C C . PRO A 1 97 ? 0.191 -15.676 11.477 1.00 95.50 97 PRO A C 1
ATOM 750 O O . PRO A 1 97 ? -0.475 -14.793 12.009 1.00 95.50 97 PRO A O 1
ATOM 753 N N . GLN A 1 98 ? 0.325 -16.887 12.027 1.00 96.31 98 GLN A N 1
ATOM 754 C CA . GLN A 1 98 ? -0.302 -17.239 13.310 1.00 96.31 98 GLN A CA 1
ATOM 755 C C . GLN A 1 98 ? 0.122 -16.288 14.44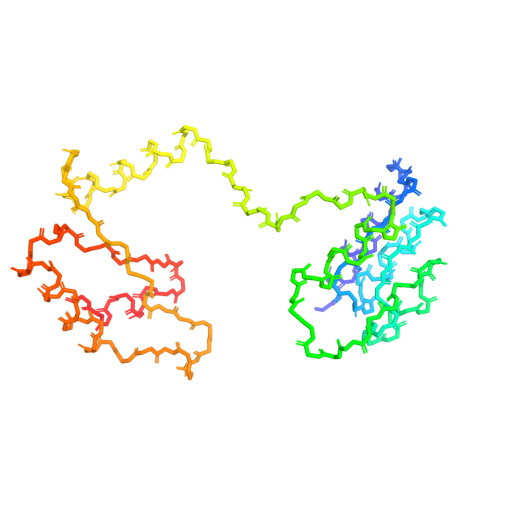3 1.00 96.31 98 GLN A C 1
ATOM 757 O O . GLN A 1 98 ? -0.698 -15.923 15.278 1.00 96.31 98 GLN A O 1
ATOM 762 N N . THR A 1 99 ? 1.370 -15.818 14.409 1.00 97.31 99 THR A N 1
ATOM 763 C CA . THR A 1 99 ? 1.911 -14.844 15.366 1.00 97.31 99 THR A CA 1
ATOM 764 C C . THR A 1 99 ? 1.150 -13.520 15.375 1.00 97.31 99 THR A C 1
ATOM 766 O O . THR A 1 99 ? 1.077 -12.874 16.412 1.00 97.31 99 THR A O 1
ATOM 769 N N . ASP A 1 100 ? 0.565 -13.112 14.245 1.00 95.69 100 ASP A N 1
ATOM 770 C CA . ASP A 1 100 ? -0.213 -11.873 14.171 1.00 95.69 100 ASP A CA 1
ATOM 771 C C . ASP A 1 100 ? -1.587 -12.056 14.832 1.00 95.69 100 ASP A C 1
ATOM 773 O O . ASP A 1 100 ? -2.073 -11.140 15.490 1.00 95.69 100 ASP A O 1
ATOM 777 N N . TYR A 1 101 ? -2.194 -13.245 14.721 1.00 93.44 101 TYR A N 1
ATOM 778 C CA . TYR A 1 101 ? -3.416 -13.577 15.462 1.00 93.44 101 TYR A CA 1
ATOM 779 C C . TYR A 1 101 ? -3.159 -13.598 16.972 1.00 93.44 101 TYR A C 1
ATOM 781 O O . TYR A 1 101 ? -3.900 -12.976 17.727 1.00 93.44 101 TYR A O 1
ATOM 789 N N . GLU A 1 102 ? -2.070 -14.242 17.399 1.00 95.00 102 GLU A N 1
ATOM 790 C CA . GLU A 1 102 ? -1.653 -14.287 18.807 1.00 95.00 102 GLU A CA 1
ATOM 791 C C . GLU A 1 102 ? -1.388 -12.883 19.369 1.00 95.00 102 GLU A C 1
ATOM 793 O O . GLU A 1 102 ? -1.762 -12.572 20.501 1.00 95.00 102 GLU A O 1
ATOM 798 N N . GLU A 1 103 ? -0.772 -12.012 18.570 1.00 95.25 103 GLU A N 1
ATOM 799 C CA . GLU A 1 103 ? -0.517 -10.624 18.942 1.00 95.25 103 GLU A CA 1
ATOM 800 C C . GLU A 1 103 ? -1.816 -9.821 19.083 1.00 95.25 103 GLU A C 1
ATOM 802 O O . GLU A 1 103 ? -1.974 -9.072 20.050 1.00 95.25 103 GLU A O 1
ATOM 807 N N . VAL A 1 104 ? -2.774 -9.999 18.169 1.00 94.44 104 VAL A N 1
ATOM 808 C CA . VAL A 1 104 ? -4.102 -9.378 18.276 1.00 94.44 104 VAL A CA 1
ATOM 809 C C . VAL A 1 104 ? -4.822 -9.860 19.536 1.00 94.44 104 VAL A C 1
ATOM 811 O O . VAL A 1 104 ? -5.280 -9.025 20.317 1.00 94.44 104 VAL A O 1
ATOM 814 N N . ASP A 1 105 ? -4.856 -11.167 19.799 1.00 93.94 105 ASP A N 1
ATOM 815 C CA . ASP A 1 105 ? -5.488 -11.735 20.998 1.00 93.94 105 ASP A CA 1
ATOM 816 C C . ASP A 1 105 ? -4.856 -11.192 22.288 1.00 93.94 105 ASP A C 1
ATOM 818 O O . ASP A 1 105 ? -5.557 -10.859 23.253 1.00 93.94 105 ASP A O 1
ATOM 822 N N . ARG A 1 106 ? -3.527 -11.037 22.299 1.00 94.81 106 ARG A N 1
ATOM 823 C CA . ARG A 1 106 ? -2.783 -10.437 23.410 1.00 94.81 106 ARG A CA 1
ATOM 824 C C . ARG A 1 106 ? -3.166 -8.971 23.623 1.00 94.81 106 ARG A C 1
ATOM 826 O O . ARG A 1 106 ? -3.414 -8.577 24.762 1.00 94.81 106 ARG A O 1
ATOM 833 N N . LEU A 1 107 ? -3.215 -8.165 22.561 1.00 94.56 107 LEU A N 1
ATOM 834 C CA . LEU A 1 107 ? -3.566 -6.738 22.627 1.00 94.56 107 LEU A CA 1
ATOM 835 C C . LEU A 1 107 ? -5.021 -6.517 23.067 1.00 94.56 107 LEU A C 1
ATOM 837 O O . LEU A 1 107 ? -5.300 -5.628 23.877 1.00 94.56 107 LEU A O 1
ATOM 841 N N . LEU A 1 108 ? -5.936 -7.350 22.573 1.00 95.38 108 LEU A N 1
ATOM 842 C CA . LEU A 1 108 ? -7.344 -7.356 22.962 1.00 95.38 108 LEU A CA 1
ATOM 843 C C . LEU A 1 108 ? -7.505 -7.716 24.443 1.00 95.38 108 LEU A C 1
ATOM 845 O O . LEU A 1 108 ? -8.139 -6.969 25.190 1.00 95.38 108 LEU A O 1
ATOM 849 N N . SER A 1 109 ? -6.840 -8.783 24.894 1.00 94.19 109 SER A N 1
ATOM 850 C CA . SER A 1 109 ? -6.870 -9.220 26.296 1.00 94.19 109 SER A CA 1
ATOM 851 C C . SER A 1 109 ? -6.314 -8.155 27.248 1.00 94.19 109 SER A C 1
ATOM 853 O O . SER A 1 109 ? -6.891 -7.903 28.304 1.00 94.19 109 SER A O 1
ATOM 855 N N . GLN A 1 110 ? -5.224 -7.477 26.865 1.00 93.81 110 GLN A N 1
ATOM 856 C CA . GLN A 1 110 ? -4.653 -6.357 27.630 1.00 93.81 110 GLN A CA 1
ATOM 857 C C . GLN A 1 110 ? -5.601 -5.159 27.736 1.00 93.81 110 GLN A C 1
ATOM 859 O O . GLN A 1 110 ? -5.513 -4.390 28.691 1.00 93.81 110 GLN A O 1
ATOM 864 N N . SER A 1 111 ? -6.509 -5.024 26.772 1.00 89.44 111 SER A N 1
ATOM 865 C CA . SER A 1 111 ? -7.524 -3.972 26.714 1.00 89.44 111 SER A CA 1
ATOM 866 C C . SER A 1 111 ? -8.866 -4.417 27.316 1.00 89.44 111 SER A C 1
ATOM 868 O O . SER A 1 111 ? -9.864 -3.716 27.181 1.00 89.44 111 SER A O 1
ATOM 870 N N . GLY A 1 112 ? -8.905 -5.578 27.985 1.00 91.44 112 GLY A N 1
ATOM 871 C CA . GLY A 1 112 ? -10.089 -6.110 28.668 1.00 91.44 112 GLY A CA 1
ATOM 872 C C . GLY A 1 112 ? -11.100 -6.825 27.767 1.00 91.44 112 GLY A C 1
ATOM 873 O O . GLY A 1 112 ? -12.169 -7.202 28.243 1.00 91.44 112 GLY A O 1
ATOM 874 N N . VAL A 1 113 ? -10.779 -7.050 26.491 1.00 94.00 113 VAL A N 1
ATOM 875 C CA . VAL A 1 113 ? -11.616 -7.840 25.578 1.00 94.00 113 VAL A CA 1
ATOM 876 C C . VAL A 1 113 ? -11.294 -9.317 25.788 1.00 94.00 113 VAL A C 1
ATOM 878 O O . VAL A 1 113 ? -10.201 -9.780 25.463 1.00 94.00 113 VAL A O 1
ATOM 881 N N . THR A 1 114 ? -12.231 -10.061 26.374 1.00 89.75 114 THR A N 1
ATOM 882 C CA . THR A 1 114 ? -12.030 -11.483 26.674 1.00 89.75 114 THR A CA 1
ATOM 883 C C . THR A 1 114 ? -12.074 -12.341 25.405 1.00 89.75 114 THR A C 1
ATOM 885 O O . THR A 1 114 ? -12.834 -12.034 24.481 1.00 89.75 114 THR A O 1
ATOM 888 N N . PRO A 1 115 ? -11.316 -13.453 25.350 1.00 87.75 115 PRO A N 1
ATOM 889 C CA . PRO A 1 115 ? -11.399 -14.397 24.241 1.00 87.75 115 PRO A CA 1
ATOM 890 C C . PRO A 1 115 ? -12.838 -14.867 23.996 1.00 87.75 115 PRO A C 1
ATOM 892 O O . PRO A 1 115 ? -13.557 -15.216 24.932 1.00 87.75 115 PRO A O 1
ATOM 895 N N . GLY A 1 116 ? -13.256 -14.871 22.729 1.00 85.81 116 GLY A N 1
ATOM 896 C CA . GLY A 1 116 ? -14.620 -15.225 22.323 1.00 85.81 116 GLY A CA 1
ATOM 897 C C . GLY A 1 116 ? -15.627 -14.070 22.362 1.00 85.81 116 GLY A C 1
ATOM 898 O O . GLY A 1 116 ? -16.731 -14.229 21.844 1.00 85.81 116 GLY A O 1
ATOM 899 N N . THR A 1 117 ? -15.261 -12.903 22.901 1.00 89.50 117 THR A N 1
ATOM 900 C CA . THR A 1 117 ? -16.083 -11.691 22.795 1.00 89.50 117 THR A CA 1
ATOM 901 C C . THR A 1 117 ? -16.009 -11.133 21.377 1.00 89.50 117 THR A C 1
ATOM 903 O O . THR A 1 117 ? -14.922 -10.926 20.837 1.00 89.50 117 THR A O 1
ATOM 906 N N . SER A 1 118 ? -17.166 -10.879 20.760 1.00 93.69 118 SER A N 1
ATOM 907 C CA . SER A 1 118 ? -17.231 -10.152 19.490 1.00 93.69 118 SER A CA 1
ATOM 908 C C . SER A 1 118 ? -16.685 -8.737 19.659 1.00 93.69 118 SER A C 1
ATOM 910 O O . SER A 1 118 ? -16.843 -8.121 20.714 1.00 93.69 118 SER A O 1
ATOM 912 N N . TRP A 1 119 ? -16.031 -8.213 18.630 1.00 96.06 119 TRP A N 1
ATOM 913 C CA . TRP A 1 119 ? -15.497 -6.860 18.664 1.00 96.06 119 TRP A CA 1
ATOM 914 C C . TRP A 1 119 ? -15.480 -6.228 17.275 1.00 96.06 119 TRP A C 1
ATOM 916 O O . TRP A 1 119 ? -15.473 -6.920 16.255 1.00 96.06 119 TRP A O 1
ATOM 926 N N . VAL A 1 120 ? -15.472 -4.896 17.250 1.00 96.62 120 VAL A N 1
ATOM 927 C CA . VAL A 1 120 ? -15.451 -4.074 16.038 1.00 96.62 120 VAL A CA 1
ATOM 928 C C . VAL A 1 120 ? -14.241 -3.150 16.077 1.00 96.62 120 VAL A C 1
ATOM 930 O O . VAL A 1 120 ? -14.052 -2.402 17.034 1.00 96.62 120 VAL A O 1
ATOM 933 N N . ALA A 1 121 ? -13.429 -3.181 15.021 1.00 96.00 121 ALA A N 1
ATOM 934 C CA . ALA A 1 121 ? -12.309 -2.263 14.851 1.00 96.00 121 ALA A CA 1
ATOM 935 C C . ALA A 1 121 ? -12.780 -0.948 14.208 1.00 96.00 121 ALA A C 1
ATOM 937 O O . ALA A 1 121 ? -13.391 -0.976 13.138 1.00 96.00 121 ALA A O 1
ATOM 938 N N . LEU A 1 122 ? -12.432 0.200 14.791 1.00 96.19 122 LEU A N 1
ATOM 939 C CA . LEU A 1 122 ? -12.663 1.519 14.199 1.00 96.19 122 LEU A CA 1
ATOM 940 C C . LEU A 1 122 ? -11.335 2.231 13.945 1.00 96.19 122 LEU A C 1
ATOM 942 O O . LEU A 1 122 ? -10.615 2.589 14.875 1.00 96.19 122 LEU A O 1
ATOM 946 N N . ASN A 1 123 ? -11.018 2.470 12.671 1.00 95.81 123 ASN A N 1
ATOM 947 C CA . ASN A 1 123 ? -9.932 3.371 12.295 1.00 95.81 123 ASN A CA 1
ATOM 948 C C . ASN A 1 123 ? -10.484 4.794 12.167 1.00 95.81 123 ASN A C 1
ATOM 950 O O . ASN A 1 123 ? -11.163 5.117 11.191 1.00 95.81 123 ASN A O 1
ATOM 954 N N . VAL A 1 124 ? -10.196 5.625 13.165 1.00 94.56 124 VAL A N 1
ATOM 955 C CA . VAL A 1 124 ? -10.792 6.962 13.311 1.00 94.56 124 VAL A CA 1
ATOM 956 C C . VAL A 1 124 ? -9.944 8.080 12.705 1.00 94.56 124 VAL A C 1
ATOM 958 O O . VAL A 1 124 ? -10.354 9.240 12.701 1.00 94.56 124 VAL A O 1
ATOM 961 N N . SER A 1 125 ? -8.759 7.755 12.177 1.00 93.62 125 SER A N 1
ATOM 962 C CA . SER A 1 125 ? -7.848 8.744 11.605 1.00 93.62 125 SER A CA 1
ATOM 963 C C . SER A 1 125 ? -7.675 8.587 10.098 1.00 93.62 125 SER A C 1
ATOM 965 O O . SER A 1 125 ? -7.872 7.538 9.489 1.00 93.62 125 SER A O 1
ATOM 967 N N . ALA A 1 126 ? -7.261 9.686 9.481 1.00 92.62 126 ALA A N 1
ATOM 968 C CA . ALA A 1 126 ? -6.840 9.735 8.097 1.00 92.62 126 ALA A CA 1
ATOM 969 C C . ALA A 1 126 ? -5.706 10.749 7.946 1.00 92.62 126 ALA A C 1
ATOM 971 O O . ALA A 1 126 ? -5.657 11.775 8.630 1.00 92.62 126 ALA A O 1
ATOM 972 N N . ARG A 1 127 ? -4.818 10.515 6.976 1.00 90.50 127 ARG A N 1
ATOM 973 C CA . ARG A 1 127 ? -3.730 11.454 6.655 1.00 90.50 127 ARG A CA 1
ATOM 974 C C . ARG A 1 127 ? -4.239 12.850 6.280 1.00 90.50 127 ARG A C 1
ATOM 976 O O . ARG A 1 127 ? -3.571 13.840 6.560 1.00 90.50 127 ARG A O 1
ATOM 983 N N . TRP A 1 128 ? -5.377 12.921 5.597 1.00 90.44 128 TRP A N 1
ATOM 984 C CA . TRP A 1 128 ? -5.953 14.172 5.113 1.00 90.44 128 TRP A CA 1
ATOM 985 C C . TRP A 1 128 ? -7.079 14.606 6.048 1.00 90.44 128 TRP A C 1
ATOM 987 O O . TRP A 1 128 ? -8.027 13.835 6.191 1.00 90.44 128 TRP A O 1
ATOM 997 N N . PRO A 1 129 ? -7.030 15.817 6.636 1.00 87.88 129 PRO A N 1
ATOM 998 C CA . PRO A 1 129 ? -8.073 16.288 7.547 1.00 87.88 129 PRO A CA 1
ATOM 999 C C . PRO A 1 129 ? -9.479 16.253 6.939 1.00 87.88 129 PRO A C 1
ATOM 1001 O O . PRO A 1 129 ? -10.427 15.870 7.605 1.00 87.88 129 PRO A O 1
ATOM 1004 N N . THR A 1 130 ? -9.608 16.549 5.643 1.00 93.00 130 THR A N 1
ATOM 1005 C CA . THR A 1 130 ? -10.886 16.500 4.908 1.00 93.00 130 THR A CA 1
ATOM 1006 C C . THR A 1 130 ? -11.459 15.094 4.735 1.00 93.00 130 THR A C 1
ATOM 1008 O O . THR A 1 130 ? -12.610 14.951 4.340 1.00 93.00 130 THR A O 1
ATOM 1011 N N . LYS A 1 131 ? -10.665 14.053 5.004 1.00 90.81 131 LYS A N 1
ATOM 1012 C CA . LYS A 1 131 ? -11.098 12.650 5.009 1.00 90.81 131 LYS A CA 1
ATOM 1013 C C . LYS A 1 131 ? -11.334 12.118 6.425 1.00 90.81 131 LYS A C 1
ATOM 1015 O O . LYS A 1 131 ? -11.520 10.916 6.581 1.00 90.81 131 LYS A O 1
ATOM 1020 N N . ARG A 1 132 ? -11.278 12.978 7.447 1.00 92.44 132 ARG A N 1
ATOM 1021 C CA . ARG A 1 132 ? -11.572 12.608 8.833 1.00 92.44 132 ARG A CA 1
ATOM 1022 C C . ARG A 1 132 ? -13.029 12.907 9.128 1.00 92.44 132 ARG A C 1
ATOM 1024 O O . ARG A 1 132 ? -13.501 14.015 8.876 1.00 92.44 132 ARG A O 1
ATOM 1031 N N . TRP A 1 133 ? -13.723 11.918 9.666 1.00 95.94 133 TRP A N 1
ATOM 1032 C CA . TRP A 1 133 ? -15.054 12.132 10.210 1.00 95.94 133 TRP A CA 1
ATOM 1033 C C . TRP A 1 133 ? -14.941 12.792 11.597 1.00 95.94 133 TRP A C 1
ATOM 1035 O O . TRP A 1 133 ? -13.919 12.601 12.265 1.00 95.94 133 TRP A O 1
ATOM 1045 N N . PRO A 1 134 ? -15.924 13.601 12.037 1.00 96.00 134 PRO A N 1
ATOM 1046 C CA . PRO A 1 134 ? -15.875 14.228 13.352 1.00 96.00 134 PRO A CA 1
ATOM 1047 C C . PRO A 1 134 ? -15.767 13.190 14.470 1.00 96.00 134 PRO A C 1
ATOM 1049 O O . PRO A 1 134 ? -16.447 12.166 14.444 1.00 96.00 134 PRO A O 1
ATOM 1052 N N . ALA A 1 135 ? -14.951 13.482 15.483 1.00 95.81 135 ALA A N 1
ATOM 1053 C CA . ALA A 1 135 ? -14.719 12.556 16.589 1.00 95.81 135 ALA A CA 1
ATOM 1054 C C . ALA A 1 135 ? -16.013 12.212 17.350 1.00 95.81 135 ALA A C 1
ATOM 1056 O O . ALA A 1 135 ? -16.261 11.047 17.637 1.00 95.81 135 ALA A O 1
ATOM 1057 N N . ALA A 1 136 ? -16.890 13.202 17.562 1.00 96.94 136 ALA A N 1
ATOM 1058 C CA . ALA A 1 136 ? -18.200 12.995 18.182 1.00 96.94 136 ALA A CA 1
ATOM 1059 C C . ALA A 1 136 ? -19.083 12.005 17.401 1.00 96.94 136 ALA A C 1
ATOM 1061 O O . ALA A 1 136 ? -19.820 11.235 18.002 1.00 96.94 136 ALA A O 1
ATOM 1062 N N . SER A 1 137 ? -18.981 11.984 16.068 1.00 97.38 137 SER A N 1
ATOM 1063 C CA . SER A 1 137 ? -19.733 11.040 15.237 1.00 97.38 137 SER A CA 1
ATOM 1064 C C . SER A 1 137 ? -19.179 9.617 15.346 1.00 97.38 137 SER A C 1
ATOM 1066 O O . SER A 1 137 ? -19.949 8.660 15.369 1.00 97.38 137 SER A O 1
ATOM 1068 N N . PHE A 1 138 ? -17.855 9.456 15.466 1.00 97.25 138 PHE A N 1
ATOM 1069 C CA . PHE A 1 138 ? -17.265 8.152 15.784 1.00 97.25 138 PHE A CA 1
ATOM 1070 C C . PHE A 1 138 ? -17.660 7.666 17.181 1.00 97.25 138 PHE A C 1
ATOM 1072 O O . PHE A 1 138 ? -17.960 6.484 17.322 1.00 97.25 138 PHE A O 1
ATOM 1079 N N . ALA A 1 139 ? -17.692 8.558 18.177 1.00 96.81 139 ALA A N 1
ATOM 1080 C CA . ALA A 1 139 ? -18.120 8.231 19.536 1.00 96.81 139 ALA A CA 1
ATOM 1081 C C . ALA A 1 139 ? -19.584 7.762 19.556 1.00 96.81 139 ALA A C 1
ATOM 1083 O O . ALA A 1 139 ? -19.876 6.689 20.070 1.00 96.81 139 ALA A O 1
ATOM 1084 N N . GLU A 1 140 ? -20.482 8.483 18.876 1.00 97.81 140 GLU A N 1
ATOM 1085 C CA . GLU A 1 140 ? -21.895 8.100 18.750 1.00 97.81 140 GLU A CA 1
ATOM 1086 C C . GLU A 1 140 ? -22.069 6.708 18.113 1.00 97.81 140 GLU A C 1
ATOM 1088 O O . GLU A 1 140 ? -22.871 5.896 18.577 1.00 97.81 140 GLU A O 1
ATOM 1093 N N . VAL A 1 141 ? -21.299 6.398 17.063 1.00 97.62 141 VAL A N 1
ATOM 1094 C CA . VAL A 1 141 ? -21.325 5.067 16.435 1.00 97.62 141 VAL A CA 1
ATOM 1095 C C . VAL A 1 141 ? -20.751 3.996 17.361 1.00 97.62 141 VAL A C 1
ATOM 1097 O O . VAL A 1 141 ? -21.309 2.901 17.422 1.00 97.62 141 VAL A O 1
ATOM 1100 N N . ALA A 1 142 ? -19.667 4.285 18.083 1.00 96.75 142 ALA A N 1
ATOM 1101 C CA . ALA A 1 142 ? -19.078 3.356 19.042 1.00 96.75 142 ALA A CA 1
ATOM 1102 C C . ALA A 1 142 ? -20.075 3.001 20.157 1.00 96.75 142 ALA A C 1
ATOM 1104 O O . ALA A 1 142 ? -20.332 1.818 20.387 1.00 96.75 142 ALA A O 1
ATOM 1105 N N . ASP A 1 143 ? -20.709 4.012 20.756 1.00 96.75 143 ASP A N 1
ATOM 1106 C CA . ASP A 1 143 ? -21.737 3.837 21.784 1.00 96.75 143 ASP A CA 1
ATOM 1107 C C . ASP A 1 143 ? -22.900 2.991 21.261 1.00 96.75 143 ASP A C 1
ATOM 1109 O O . ASP A 1 143 ? -23.357 2.052 21.919 1.00 96.75 143 ASP A O 1
ATOM 1113 N N . ARG A 1 144 ? -23.364 3.280 20.041 1.00 97.69 144 ARG A N 1
ATOM 1114 C CA . ARG A 1 144 ? -24.474 2.555 19.423 1.00 97.69 144 ARG A CA 1
ATOM 1115 C C . ARG A 1 144 ? -24.138 1.092 19.139 1.00 97.69 144 ARG A C 1
ATOM 1117 O O . ARG A 1 144 ? -24.957 0.226 19.427 1.00 97.69 144 ARG A O 1
ATOM 1124 N N . LEU A 1 145 ? -22.941 0.799 18.630 1.00 96.12 145 LEU A N 1
ATOM 1125 C CA . LEU A 1 145 ? -22.483 -0.578 18.406 1.00 96.12 145 LEU A CA 1
ATOM 1126 C C . LEU A 1 145 ? -22.452 -1.380 19.714 1.00 96.12 145 LEU A C 1
ATOM 1128 O O . LEU A 1 145 ? -22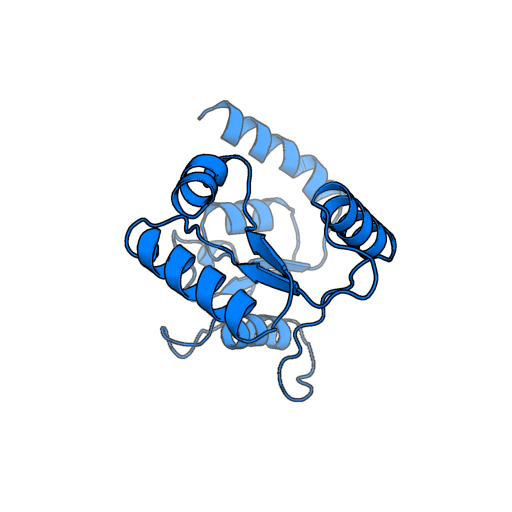.830 -2.552 19.732 1.00 96.12 145 LEU A O 1
ATOM 1132 N N . GLN A 1 146 ? -22.043 -0.752 20.818 1.00 93.88 146 GLN A N 1
ATOM 1133 C CA . GLN A 1 146 ? -22.062 -1.395 22.132 1.00 93.88 146 GLN A CA 1
ATOM 1134 C C . GLN A 1 146 ? -23.494 -1.626 22.632 1.00 93.88 146 GLN A C 1
ATOM 1136 O O . GLN A 1 146 ? -23.805 -2.722 23.099 1.00 93.88 146 GLN A O 1
ATOM 1141 N N . GLN A 1 147 ? -24.381 -0.635 22.491 1.00 96.25 147 GLN A N 1
ATOM 1142 C CA . GLN A 1 147 ? -25.796 -0.737 22.880 1.00 96.25 147 GLN A CA 1
ATOM 1143 C C . GLN A 1 147 ? -26.559 -1.798 22.072 1.00 96.25 147 GLN A C 1
ATOM 1145 O O . GLN A 1 147 ? -27.423 -2.480 22.619 1.00 96.25 147 GLN A O 1
ATOM 1150 N N . GLU A 1 148 ? -26.226 -1.968 20.791 1.00 96.56 148 GLU A N 1
ATOM 1151 C CA . GLU A 1 148 ? -26.809 -2.985 19.905 1.00 96.56 148 GLU A CA 1
ATOM 1152 C C . GLU A 1 148 ? -26.200 -4.387 20.115 1.00 96.56 148 GLU A C 1
ATOM 1154 O O . GLU A 1 148 ? -26.608 -5.349 19.465 1.00 96.56 148 GLU A O 1
ATOM 1159 N N . GLY A 1 149 ? -25.251 -4.537 21.046 1.00 94.06 149 GLY A N 1
ATOM 1160 C CA . GLY A 1 149 ? -24.663 -5.831 21.390 1.00 94.06 149 GLY A CA 1
ATOM 1161 C C . GLY A 1 149 ? -23.648 -6.349 20.369 1.00 94.06 149 GLY A C 1
ATOM 1162 O O . GLY A 1 149 ? -23.362 -7.544 20.354 1.00 94.06 149 GLY A O 1
ATOM 1163 N N . CYS A 1 150 ? -23.060 -5.478 19.538 1.00 93.75 150 CYS A N 1
ATOM 1164 C CA . CYS A 1 150 ? -21.992 -5.850 18.597 1.00 93.75 150 CYS A CA 1
ATOM 1165 C C . CYS A 1 150 ? -20.651 -6.170 19.288 1.00 93.75 150 CYS A C 1
ATOM 1167 O O . CYS A 1 150 ? -19.690 -6.570 18.628 1.00 93.75 150 CYS A O 1
ATOM 1169 N N . GLY A 1 151 ? -20.593 -6.018 20.614 1.00 92.88 151 GLY A N 1
ATOM 1170 C CA . GLY A 1 151 ? -19.452 -6.363 21.449 1.00 92.88 151 GLY A CA 1
ATOM 1171 C C . GLY A 1 151 ? -18.516 -5.185 21.708 1.00 92.88 151 GLY A C 1
ATOM 1172 O O . GLY A 1 151 ? -18.948 -4.033 21.760 1.00 92.88 151 GLY A O 1
ATOM 1173 N N . ALA A 1 152 ? -17.234 -5.468 21.939 1.00 94.62 152 ALA A N 1
ATOM 1174 C CA . ALA A 1 152 ? -16.259 -4.433 22.272 1.00 94.62 152 ALA A CA 1
ATOM 1175 C C . ALA A 1 152 ? -15.917 -3.566 21.050 1.00 94.62 152 ALA A C 1
ATOM 1177 O O . ALA A 1 152 ? -15.730 -4.077 19.949 1.00 94.62 152 ALA A O 1
ATOM 1178 N N . VAL A 1 153 ? -15.771 -2.256 21.240 1.00 95.75 153 VAL A N 1
ATOM 1179 C CA . VAL A 1 153 ? -15.284 -1.356 20.187 1.00 95.75 153 VAL A CA 1
ATOM 1180 C C . VAL A 1 153 ? -13.811 -1.060 20.432 1.00 95.75 153 VAL A C 1
ATOM 1182 O O . VAL A 1 153 ? -13.424 -0.628 21.515 1.00 95.75 153 VAL A O 1
ATOM 1185 N N . VAL A 1 154 ? -12.982 -1.310 19.420 1.00 95.56 154 VAL A N 1
ATOM 1186 C CA . VAL A 1 154 ? -11.526 -1.170 19.482 1.00 95.56 154 VAL A CA 1
ATOM 1187 C C . VAL A 1 154 ? -11.089 -0.088 18.508 1.00 95.56 154 VAL A C 1
ATOM 1189 O O . VAL A 1 154 ? -11.190 -0.251 17.291 1.00 95.56 154 VAL A O 1
ATOM 1192 N N . LEU A 1 155 ? -10.576 1.022 19.034 1.00 95.00 155 LEU A N 1
ATOM 1193 C CA . LEU A 1 155 ? -10.026 2.095 18.212 1.00 95.00 155 LEU A CA 1
ATOM 1194 C C . LEU A 1 155 ? -8.606 1.726 17.762 1.00 95.00 155 LEU A C 1
ATOM 1196 O O . LEU A 1 155 ? -7.738 1.455 18.592 1.00 95.00 155 LEU A O 1
ATOM 1200 N N . ILE A 1 156 ? -8.359 1.727 16.452 1.00 94.25 156 ILE A N 1
ATOM 1201 C CA . ILE A 1 156 ? -7.062 1.373 15.860 1.00 94.25 156 ILE A CA 1
ATOM 1202 C C . ILE A 1 156 ? -6.405 2.589 15.204 1.00 94.25 156 ILE A C 1
ATOM 1204 O O . ILE A 1 156 ? -7.074 3.455 14.641 1.00 94.25 156 ILE A O 1
ATOM 1208 N N . GLY A 1 157 ? -5.075 2.640 15.250 1.00 92.25 157 GLY A N 1
ATOM 1209 C CA . GLY A 1 157 ? -4.291 3.716 14.653 1.00 92.25 157 GLY A CA 1
ATOM 1210 C C . GLY A 1 157 ? -2.798 3.557 14.919 1.00 92.25 157 GLY A C 1
ATOM 1211 O O . GLY A 1 157 ? -2.376 2.784 15.780 1.00 92.25 157 GLY A O 1
ATOM 1212 N N . GLY A 1 158 ? -1.981 4.287 14.165 1.00 91.88 158 GLY A N 1
ATOM 1213 C CA . GLY A 1 158 ? -0.550 4.381 14.421 1.00 91.88 158 GLY A CA 1
ATOM 1214 C C . GLY A 1 158 ? -0.227 5.369 15.551 1.00 91.88 158 GLY A C 1
ATOM 1215 O O . GLY A 1 158 ? -1.087 6.131 15.993 1.00 91.88 158 GLY A O 1
ATOM 1216 N N . PRO A 1 159 ? 1.044 5.467 15.982 1.00 92.12 159 PRO A N 1
ATOM 1217 C CA . PRO A 1 159 ? 1.449 6.385 17.054 1.00 92.12 159 PRO A CA 1
ATOM 1218 C C . PRO A 1 159 ? 1.081 7.858 16.814 1.00 92.12 159 PRO A C 1
ATOM 1220 O O . PRO A 1 159 ? 0.843 8.603 17.761 1.00 92.12 159 PRO A O 1
ATOM 1223 N N . LYS A 1 160 ? 1.028 8.285 15.545 1.00 92.38 160 LYS A N 1
ATOM 1224 C CA . LYS A 1 160 ? 0.660 9.656 15.151 1.00 92.38 160 LYS A CA 1
ATOM 1225 C C . LYS A 1 160 ? -0.840 9.933 15.243 1.00 92.38 160 LYS A C 1
ATOM 1227 O O . LYS A 1 160 ? -1.224 11.096 15.276 1.00 92.38 160 LYS A O 1
ATOM 1232 N N . ASP A 1 161 ? -1.650 8.885 15.326 1.00 93.12 161 ASP A N 1
ATOM 1233 C CA . ASP A 1 161 ? -3.109 8.967 15.330 1.00 93.12 161 ASP A CA 1
ATOM 1234 C C . ASP A 1 161 ? -3.659 9.009 16.765 1.00 93.12 161 ASP A C 1
ATOM 1236 O O . ASP A 1 161 ? -4.861 9.123 16.974 1.00 93.12 161 ASP A O 1
ATOM 1240 N N . ARG A 1 162 ? -2.780 8.967 17.780 1.00 92.12 162 ARG A N 1
ATOM 1241 C CA . ARG A 1 162 ? -3.162 8.926 19.198 1.00 92.12 162 ARG A CA 1
ATOM 1242 C C . ARG A 1 162 ? -4.069 10.083 19.612 1.00 92.12 162 ARG A C 1
ATOM 1244 O O . ARG A 1 162 ? -4.982 9.869 20.396 1.00 92.12 162 ARG A O 1
ATOM 1251 N N . ALA A 1 163 ? -3.823 11.287 19.098 1.00 92.38 163 ALA A N 1
ATOM 1252 C CA . ALA A 1 163 ? -4.676 12.439 19.387 1.00 92.38 163 ALA A CA 1
ATOM 1253 C C . ALA A 1 163 ? -6.095 12.258 18.823 1.00 92.38 163 ALA A C 1
ATOM 1255 O O . ALA A 1 163 ? -7.059 12.629 19.482 1.00 92.38 163 ALA A O 1
ATOM 1256 N N . ASP A 1 164 ? -6.216 11.643 17.644 1.00 92.06 164 ASP A N 1
ATOM 1257 C CA . ASP A 1 164 ? -7.508 11.372 17.012 1.00 92.06 164 ASP A CA 1
ATOM 1258 C C . ASP A 1 164 ? -8.254 10.252 17.760 1.00 92.06 164 ASP A C 1
ATOM 1260 O O . ASP A 1 164 ? -9.451 10.364 17.991 1.00 92.06 164 ASP A O 1
ATOM 1264 N N . VAL A 1 165 ? -7.540 9.213 18.211 1.00 92.31 165 VAL A N 1
ATOM 1265 C CA . VAL A 1 165 ? -8.099 8.126 19.038 1.00 92.31 165 VAL A CA 1
ATOM 1266 C C . VAL A 1 165 ? -8.616 8.650 20.381 1.00 92.31 165 VAL A C 1
ATOM 1268 O O . VAL A 1 165 ? -9.741 8.344 20.764 1.00 92.31 165 VAL A O 1
ATOM 1271 N N . VAL A 1 166 ? -7.827 9.480 21.072 1.00 91.62 166 VAL A N 1
ATOM 1272 C CA . VAL A 1 166 ? -8.217 10.086 22.359 1.00 91.62 166 VAL A CA 1
ATOM 1273 C C . VAL A 1 166 ? -9.413 11.025 22.208 1.00 91.62 166 VAL A C 1
ATOM 1275 O O . VAL A 1 166 ? -10.185 11.155 23.142 1.00 91.62 166 VAL A O 1
ATOM 1278 N N . ALA A 1 167 ? -9.592 11.669 21.053 1.00 91.69 167 ALA A N 1
ATOM 1279 C CA . ALA A 1 167 ? -10.733 12.554 20.829 1.00 91.69 167 ALA A CA 1
ATOM 1280 C C . ALA A 1 167 ? -12.077 11.813 20.683 1.00 91.69 167 ALA A C 1
ATOM 1282 O O . ALA A 1 167 ? -13.122 12.457 20.757 1.00 91.69 167 ALA A O 1
ATOM 1283 N N . VAL A 1 168 ? -12.048 10.501 20.418 1.00 91.38 168 VAL A N 1
ATOM 1284 C CA . VAL A 1 168 ? -13.237 9.644 20.261 1.00 91.38 168 VAL A CA 1
ATOM 1285 C C . VAL A 1 168 ? -13.596 8.914 21.559 1.00 91.38 168 VAL A C 1
ATOM 1287 O O . VAL A 1 168 ? -14.763 8.585 21.746 1.00 91.38 168 VAL A O 1
ATOM 1290 N N . SER A 1 169 ? -12.599 8.632 22.407 1.00 76.38 169 SER A N 1
ATOM 1291 C CA . SER A 1 169 ? -12.761 7.942 23.702 1.00 76.38 169 SER A CA 1
ATOM 1292 C C . SER A 1 169 ? -13.331 8.860 24.778 1.00 76.38 169 SER A C 1
ATOM 1294 O O . SER A 1 169 ? -14.072 8.340 25.635 1.00 76.38 169 SER A O 1
#

Sequence (169 aa):
MESTLKGWLSQVSSLRAERFDLVVDLQGLFRSAAIGSLSGSPLLVGFANGREGSPWFYSRRVPVPQLEMHAVDRYLLVAKAVGAVESGAPEFRFRIPQTDYEEVDRLLSQSGVTPGTSWVALNVSARWPTKRWPAASFAEVADRLQQEGCGAVVLIGGPKDRADVVAVS

pLDDT: mean 91.78, std 8.15, range [45.69, 98.25]

Radius of gyration: 22.61 Å; chains: 1; bounding box: 53×34×51 Å

Foldseek 3Di:
DVVVVVVLVVCLVVLLVVADQEAEDLPLAPSSLVSQLSSVHPAYEYAPPRPHCSNVSGPYHQYDPDPPDDSVVVVVSRCVVVPDDDDDDDDDDDDDDPVNVVVVQVVCVVVVNHPPWAEDEDAQDDPDPVPGDQLCVLLVVQVVCVVVRNGYYHYDDDPVCVVRSVSND

Secondary structure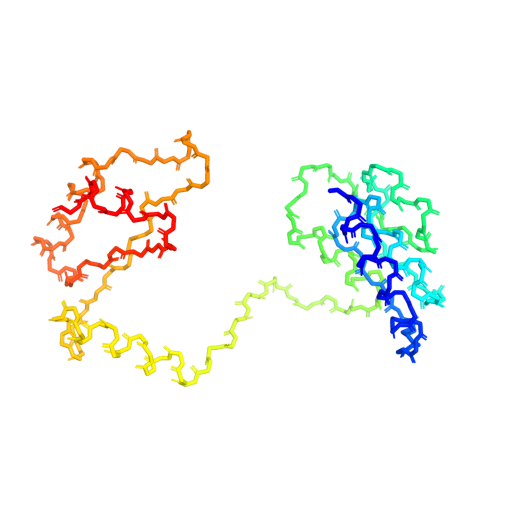 (DSSP, 8-state):
-HHHHHHHHHHHHHHHHHT-SEEEESS-SHHHHHHHHHTT-SEEEEETT-STTGGGG-SEEEP-S-TT--HHHHHHHHHHHTTPPP-SS--------HHHHHHHHHHHHHTT--TT--EEEEE---SSGGGPPPHHHHHHHHHHHHHTT--EEEEE--GGGHHHHHTT-